Protein AF-A0A520FRP4-F1 (afdb_monomer)

Radius of gyration: 14.09 Å; Cα contacts (8 Å, |Δi|>4): 50; chains: 1; bounding box: 39×36×26 Å

pLDDT: mean 93.61, std 12.02, range [39.0, 98.62]

Nearest PDB structures (foldseek):
  6l1q-assembly1_C  TM=9.957E-01  e=1.787E-05  Acidithiobacillus ferrooxidans ATCC 23270

Foldseek 3Di:
DDDPPPPPLPVQQLPDQQDDDDPDCVLVVVVVCVVVVHDDDDDDDPPPCPVVVVNNSSNVVRHGDDDDDDD

Solvent-accessible surface area (backbone atoms only — not comparable to full-atom values): 4864 Å² total; per-residue (Å²): 139,80,82,87,66,76,66,88,52,58,89,36,43,52,88,63,88,53,89,66,81,84,90,68,62,62,68,62,54,48,51,53,32,55,76,68,69,48,90,82,86,91,85,77,68,90,89,74,46,66,70,48,49,53,51,30,49,24,33,77,68,74,35,61,56,87,85,79,88,84,130

Sequence (71 aa):
MAVDSPDALAAWRVAAEPYYRAIGDECAMFEAAYAGRLPVLLKGPTGCGKTRFVEHMAWKLGRPLVTVACN

Structure (mmCIF, N/CA/C/O backbone):
data_AF-A0A520FRP4-F1
#
_entry.id   AF-A0A520FRP4-F1
#
loop_
_atom_site.group_PDB
_atom_site.id
_atom_site.type_symbol
_atom_site.label_atom_id
_atom_site.label_alt_id
_atom_site.label_comp_id
_atom_site.label_asym_id
_atom_site.label_entity_id
_atom_site.label_seq_id
_atom_site.pdbx_PDB_ins_code
_atom_site.Cartn_x
_atom_site.Cartn_y
_atom_site.Cartn_z
_atom_site.occupancy
_atom_site.B_iso_or_equiv
_atom_site.auth_seq_id
_atom_site.auth_comp_id
_atom_site.auth_asym_id
_atom_site.auth_atom_id
_atom_site.pdbx_PDB_model_num
ATOM 1 N N . MET A 1 1 ? -27.722 -21.188 -6.786 1.00 39.00 1 MET A N 1
ATOM 2 C CA . MET A 1 1 ? -27.477 -20.503 -8.070 1.00 39.00 1 MET A CA 1
ATOM 3 C C . MET A 1 1 ? -26.511 -19.361 -7.780 1.00 39.00 1 MET A C 1
ATOM 5 O O . MET A 1 1 ? -26.948 -18.261 -7.477 1.00 39.00 1 MET A O 1
ATOM 9 N N . ALA A 1 2 ? -25.215 -19.669 -7.670 1.00 48.34 2 ALA A N 1
ATOM 10 C CA . ALA A 1 2 ? -24.201 -18.668 -7.352 1.00 48.34 2 ALA A CA 1
ATOM 11 C C . ALA A 1 2 ? -23.728 -18.046 -8.665 1.00 48.34 2 ALA A C 1
ATOM 13 O O . ALA A 1 2 ? -23.429 -18.760 -9.617 1.00 48.34 2 ALA A O 1
ATOM 14 N N . VAL A 1 3 ? -23.765 -16.721 -8.708 1.00 53.38 3 VAL A N 1
ATOM 15 C CA . VAL A 1 3 ? -23.355 -15.903 -9.841 1.00 53.38 3 VAL A CA 1
ATOM 16 C C . VAL A 1 3 ? -21.871 -16.125 -10.121 1.00 53.38 3 VAL A C 1
ATOM 18 O O . VAL A 1 3 ? -21.013 -15.657 -9.380 1.00 53.38 3 VAL A O 1
ATOM 21 N N . ASP A 1 4 ? -21.578 -16.844 -11.198 1.00 57.53 4 ASP A N 1
ATOM 22 C CA . ASP A 1 4 ? -20.260 -16.877 -11.828 1.00 57.53 4 ASP A CA 1
ATOM 23 C C . ASP A 1 4 ? -20.090 -15.553 -12.594 1.00 57.53 4 ASP A C 1
ATOM 25 O O . ASP A 1 4 ? -20.149 -15.480 -13.820 1.00 57.53 4 ASP A O 1
ATOM 29 N N . SER A 1 5 ? -20.049 -14.446 -11.847 1.00 61.72 5 SER A N 1
ATOM 30 C CA . SER A 1 5 ? -19.709 -13.144 -12.411 1.00 61.72 5 SER A CA 1
ATOM 31 C C . SER A 1 5 ? -18.190 -13.104 -12.526 1.00 61.72 5 SER A C 1
ATOM 33 O O . SER A 1 5 ? -17.524 -13.186 -11.490 1.00 61.72 5 SER A O 1
ATOM 35 N N . PRO A 1 6 ? -17.620 -12.976 -13.737 1.00 77.88 6 PRO A N 1
ATOM 36 C CA . PRO A 1 6 ? -16.176 -12.887 -13.890 1.00 77.88 6 PRO A CA 1
ATOM 37 C C . PRO A 1 6 ? -15.657 -11.714 -13.051 1.00 77.88 6 PRO A C 1
ATOM 39 O O . PRO A 1 6 ? -16.207 -10.612 -13.119 1.00 77.88 6 PRO A O 1
ATOM 42 N N . ASP A 1 7 ? -14.628 -11.957 -12.231 1.00 87.75 7 ASP A N 1
ATOM 43 C CA . ASP A 1 7 ? -13.943 -10.907 -11.472 1.00 87.75 7 ASP A CA 1
ATOM 44 C C . ASP A 1 7 ? -13.378 -9.889 -12.469 1.00 87.75 7 ASP A C 1
ATOM 46 O O . ASP A 1 7 ? -12.311 -10.086 -13.052 1.00 87.75 7 ASP A O 1
ATOM 50 N N . ALA A 1 8 ? -14.122 -8.801 -12.686 1.00 93.25 8 ALA A N 1
ATOM 51 C CA . ALA A 1 8 ? -13.790 -7.767 -13.660 1.00 93.25 8 ALA A CA 1
ATOM 52 C C . ALA A 1 8 ? -12.430 -7.112 -13.380 1.00 93.25 8 ALA A C 1
ATOM 54 O O . ALA A 1 8 ? -11.855 -6.490 -14.270 1.00 93.25 8 ALA A O 1
ATOM 55 N N . LEU A 1 9 ? -11.907 -7.260 -12.158 1.00 95.62 9 LEU A N 1
ATOM 56 C CA . LEU A 1 9 ? -10.632 -6.703 -11.734 1.00 95.62 9 LEU A CA 1
ATOM 57 C C . LEU A 1 9 ? -9.514 -7.750 -11.644 1.00 95.62 9 LEU A C 1
ATOM 59 O O . LEU A 1 9 ? -8.428 -7.428 -11.161 1.00 95.62 9 LEU A O 1
ATOM 63 N N . ALA A 1 10 ? -9.728 -8.976 -12.136 1.00 94.44 10 ALA A N 1
ATOM 64 C CA . ALA A 1 10 ? -8.732 -10.046 -12.077 1.00 94.44 10 ALA A CA 1
ATOM 65 C C . ALA A 1 10 ? -7.376 -9.629 -12.672 1.00 94.44 10 ALA A C 1
ATOM 67 O O . ALA A 1 10 ? -6.333 -9.927 -12.094 1.00 94.44 10 ALA A O 1
ATOM 68 N N . ALA A 1 11 ? -7.390 -8.867 -13.772 1.00 95.31 11 ALA A N 1
ATOM 69 C CA . ALA A 1 11 ? -6.186 -8.367 -14.437 1.00 95.31 11 ALA A CA 1
ATOM 70 C C . ALA A 1 11 ? -5.366 -7.362 -13.597 1.00 95.31 11 ALA A C 1
ATOM 72 O O . ALA A 1 11 ? -4.189 -7.161 -13.875 1.00 95.31 11 ALA A O 1
ATOM 73 N N . TRP A 1 12 ? -5.957 -6.751 -12.563 1.00 97.44 12 TRP A N 1
ATOM 74 C CA . TRP A 1 12 ? -5.293 -5.791 -11.667 1.00 97.44 12 TRP A CA 1
ATOM 75 C C . TRP A 1 12 ? -4.768 -6.430 -10.380 1.00 97.44 12 TRP A C 1
ATOM 77 O O . TRP A 1 12 ? -4.320 -5.734 -9.468 1.0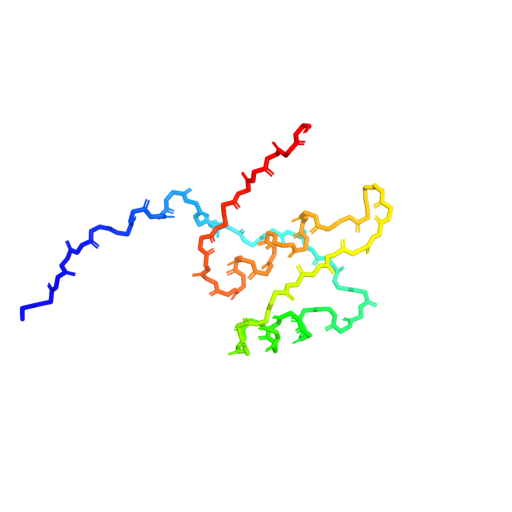0 97.44 12 TRP A O 1
ATOM 87 N N . ARG A 1 13 ? -4.838 -7.756 -10.252 1.00 97.19 13 ARG A N 1
ATOM 88 C CA . ARG A 1 13 ? -4.269 -8.454 -9.099 1.00 97.19 13 ARG A CA 1
ATOM 89 C C . ARG A 1 13 ? -2.754 -8.541 -9.237 1.00 97.19 13 ARG A C 1
ATOM 91 O O . ARG A 1 13 ? -2.227 -8.918 -10.280 1.00 97.19 13 ARG A O 1
ATOM 98 N N . VAL A 1 14 ? -2.052 -8.240 -8.150 1.00 97.19 14 VAL A N 1
ATOM 99 C CA . VAL A 1 14 ? -0.607 -8.461 -8.059 1.00 97.19 14 VAL A CA 1
ATOM 100 C C . VAL A 1 14 ? -0.383 -9.962 -7.863 1.00 97.19 14 VAL A C 1
ATOM 102 O O . VAL A 1 14 ? -0.717 -10.503 -6.814 1.00 97.19 14 VAL A O 1
ATOM 105 N N . ALA A 1 15 ? 0.104 -10.648 -8.899 1.00 95.25 15 ALA A N 1
ATOM 106 C CA . ALA A 1 15 ? 0.154 -12.112 -8.929 1.00 95.25 15 ALA A CA 1
ATOM 107 C C . ALA A 1 15 ? 1.290 -12.715 -8.085 1.00 95.25 15 ALA A C 1
ATOM 109 O O . ALA A 1 15 ? 1.112 -13.760 -7.464 1.00 95.25 15 ALA A O 1
ATOM 110 N N . ALA A 1 16 ? 2.453 -12.064 -8.066 1.00 97.19 16 ALA A N 1
ATOM 111 C CA . ALA A 1 16 ? 3.632 -12.515 -7.335 1.00 97.19 16 ALA A CA 1
ATOM 112 C C . ALA A 1 16 ? 3.964 -11.540 -6.210 1.00 97.19 16 ALA A C 1
ATOM 114 O O . ALA A 1 16 ? 3.745 -10.339 -6.363 1.00 97.19 16 ALA A O 1
ATOM 115 N N . GLU A 1 17 ? 4.523 -12.054 -5.115 1.00 97.81 17 GLU A N 1
ATOM 116 C CA . GLU A 1 17 ? 4.945 -11.227 -3.988 1.00 97.81 17 GLU A CA 1
ATOM 117 C C . GLU A 1 17 ? 5.980 -10.189 -4.445 1.00 97.81 17 GLU A C 1
ATOM 119 O O . GLU A 1 17 ? 7.087 -10.554 -4.858 1.00 97.81 17 GLU A O 1
ATOM 124 N N . PRO A 1 18 ? 5.664 -8.884 -4.391 1.00 97.56 18 PRO A N 1
ATOM 125 C CA . PRO A 1 18 ? 6.650 -7.867 -4.688 1.00 97.56 18 PRO A CA 1
ATOM 126 C C . PRO A 1 18 ? 7.580 -7.721 -3.485 1.00 97.56 18 PRO A C 1
ATOM 128 O O . PRO A 1 18 ? 7.132 -7.545 -2.350 1.00 97.56 18 PRO A O 1
ATOM 131 N N . TYR A 1 19 ? 8.892 -7.729 -3.742 1.00 97.81 19 TYR A N 1
ATOM 132 C CA . TYR A 1 19 ? 9.869 -7.429 -2.698 1.00 97.81 19 TYR A CA 1
ATOM 133 C C . TYR A 1 19 ? 9.590 -6.050 -2.089 1.00 97.81 19 TYR A C 1
ATOM 135 O O . TYR A 1 19 ? 9.618 -5.029 -2.791 1.00 97.81 19 TYR A O 1
ATOM 143 N N . TYR A 1 20 ? 9.355 -6.052 -0.782 1.00 98.25 20 TYR A N 1
ATOM 144 C CA . TYR A 1 20 ? 9.228 -4.889 0.076 1.00 98.25 20 TYR A CA 1
ATOM 145 C C . TYR A 1 20 ? 9.840 -5.231 1.434 1.00 98.25 20 TYR A C 1
ATOM 147 O O . TYR A 1 20 ? 9.605 -6.308 1.976 1.00 98.25 20 TYR A O 1
ATOM 155 N N . ARG A 1 21 ? 10.644 -4.319 1.980 1.00 97.69 21 ARG A N 1
ATOM 156 C CA . ARG A 1 21 ? 11.247 -4.473 3.303 1.00 97.69 21 ARG A CA 1
ATOM 157 C C . ARG A 1 21 ? 10.584 -3.487 4.248 1.00 97.69 21 ARG A C 1
ATOM 159 O O . ARG A 1 21 ? 10.779 -2.286 4.084 1.00 97.69 21 ARG A O 1
ATOM 166 N N . ALA A 1 22 ? 9.855 -4.009 5.228 1.00 97.56 22 ALA A N 1
ATOM 167 C CA . ALA A 1 22 ? 9.290 -3.187 6.285 1.00 97.56 22 ALA A CA 1
ATOM 168 C C . ALA A 1 22 ? 10.403 -2.538 7.127 1.00 97.56 22 ALA A C 1
ATOM 170 O O . ALA A 1 22 ? 11.440 -3.160 7.394 1.00 97.56 22 ALA A O 1
ATOM 171 N N . ILE A 1 23 ? 10.186 -1.287 7.521 1.00 96.69 23 ILE A N 1
ATOM 172 C CA . ILE A 1 23 ? 11.084 -0.487 8.367 1.00 96.69 23 ILE A CA 1
ATOM 173 C C . ILE A 1 23 ? 10.461 -0.137 9.727 1.00 96.69 23 ILE A C 1
ATOM 175 O O . ILE A 1 23 ? 11.168 0.357 10.603 1.00 96.69 23 ILE A O 1
ATOM 179 N N . GLY A 1 24 ? 9.173 -0.418 9.912 1.00 97.06 24 GLY A N 1
ATOM 180 C CA . GLY A 1 24 ? 8.430 -0.281 11.159 1.00 97.06 24 GLY A CA 1
ATOM 181 C C . GLY A 1 24 ? 7.109 -1.053 11.092 1.00 97.06 24 GLY A C 1
ATOM 182 O O . GLY A 1 24 ? 7.033 -2.129 10.495 1.00 97.06 24 GLY A O 1
ATOM 183 N N . ASP A 1 25 ? 6.062 -0.490 11.695 1.00 97.75 25 ASP A N 1
ATOM 184 C CA . ASP A 1 25 ? 4.750 -1.140 11.828 1.00 97.75 25 ASP A CA 1
ATOM 185 C C . ASP A 1 25 ? 3.794 -0.860 10.654 1.00 97.75 25 ASP A C 1
ATOM 187 O O . ASP A 1 25 ? 2.596 -1.150 10.734 1.00 97.75 25 ASP A O 1
ATOM 191 N N . GLU A 1 26 ? 4.282 -0.294 9.546 1.00 98.19 26 GLU A N 1
ATOM 192 C CA . GLU A 1 26 ? 3.435 0.195 8.455 1.00 98.19 26 GLU A CA 1
ATOM 193 C C . GLU A 1 26 ? 2.523 -0.881 7.854 1.00 98.19 26 GLU A C 1
ATOM 195 O O . GLU A 1 26 ? 1.369 -0.586 7.543 1.00 98.19 26 GLU A O 1
ATOM 200 N N . CYS A 1 27 ? 2.982 -2.134 7.749 1.00 98.25 27 CYS A N 1
ATOM 201 C CA . CYS A 1 27 ? 2.155 -3.233 7.248 1.00 98.25 27 CYS A CA 1
ATOM 202 C C . CYS A 1 27 ? 0.961 -3.508 8.175 1.00 98.25 27 CYS A C 1
ATOM 204 O O . CYS A 1 27 ? -0.173 -3.605 7.709 1.00 98.25 27 CYS A O 1
ATOM 206 N N . ALA A 1 28 ? 1.203 -3.582 9.488 1.00 98.31 28 ALA A N 1
ATOM 207 C CA . ALA A 1 28 ? 0.159 -3.829 10.481 1.00 98.31 28 ALA A CA 1
ATOM 208 C C . ALA A 1 28 ? -0.822 -2.648 10.572 1.00 98.31 28 ALA A C 1
ATOM 210 O O . ALA A 1 28 ? -2.038 -2.842 10.613 1.00 98.31 28 ALA A O 1
ATOM 211 N N . MET A 1 29 ? -0.312 -1.412 10.530 1.00 98.31 29 MET A N 1
ATOM 212 C CA . MET A 1 29 ? -1.150 -0.210 10.503 1.00 98.31 29 MET A CA 1
ATOM 213 C C . MET A 1 29 ? -2.036 -0.155 9.254 1.00 98.31 29 MET A C 1
ATOM 215 O O . MET A 1 29 ? -3.210 0.210 9.345 1.00 98.31 29 MET A O 1
ATOM 219 N N . PHE A 1 30 ? -1.503 -0.535 8.092 1.00 98.56 30 PHE A N 1
ATOM 220 C CA . PHE A 1 30 ? -2.266 -0.564 6.846 1.00 98.56 30 PHE A CA 1
ATOM 221 C C . PHE A 1 30 ? -3.343 -1.655 6.858 1.00 98.56 30 PHE A C 1
ATOM 223 O O . PHE A 1 30 ? -4.460 -1.402 6.413 1.00 98.56 30 PHE A O 1
ATOM 230 N N . GLU A 1 31 ? -3.058 -2.838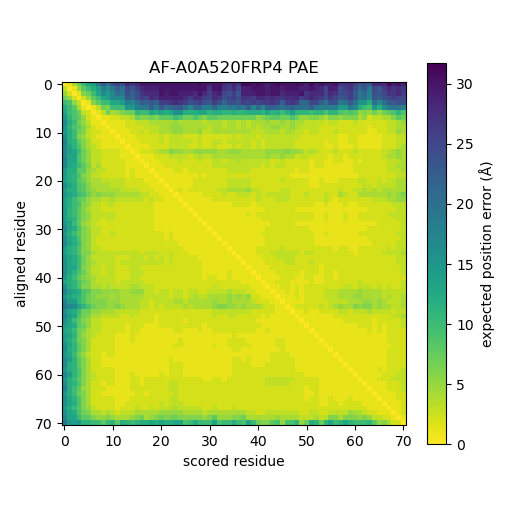 7.411 1.00 98.56 31 GLU A N 1
ATOM 231 C CA . GLU A 1 31 ? -4.061 -3.897 7.615 1.00 98.56 31 GLU A CA 1
ATOM 232 C C . GLU A 1 31 ? -5.204 -3.437 8.523 1.00 98.56 31 GLU A C 1
ATOM 234 O O . GLU A 1 31 ? -6.374 -3.631 8.185 1.00 98.56 31 GLU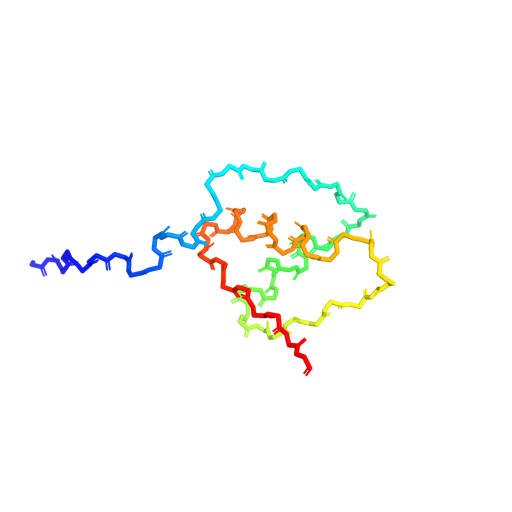 A O 1
ATOM 239 N N . ALA A 1 32 ? -4.883 -2.771 9.635 1.00 98.56 32 ALA A N 1
ATOM 240 C CA . ALA A 1 32 ? -5.883 -2.214 10.540 1.00 98.56 32 ALA A CA 1
ATOM 241 C C . ALA A 1 32 ? -6.735 -1.131 9.853 1.00 98.56 32 ALA A C 1
ATOM 243 O O . ALA A 1 32 ? -7.965 -1.146 9.955 1.00 98.56 32 ALA A O 1
ATOM 244 N N . ALA A 1 33 ? -6.103 -0.226 9.098 1.00 98.56 33 ALA A N 1
ATOM 245 C CA . ALA A 1 33 ? -6.806 0.790 8.318 1.00 98.56 33 ALA A CA 1
ATOM 246 C C . ALA A 1 33 ? -7.716 0.161 7.251 1.00 98.56 33 ALA A C 1
ATOM 248 O O . ALA A 1 33 ? -8.862 0.583 7.098 1.00 98.56 33 ALA A O 1
ATOM 249 N N . TYR A 1 34 ? -7.249 -0.885 6.562 1.00 98.38 34 TYR A N 1
ATOM 250 C CA . TYR A 1 34 ? -8.042 -1.631 5.587 1.00 98.38 34 TYR A CA 1
ATOM 251 C C . TYR A 1 34 ? -9.251 -2.319 6.236 1.00 98.38 34 TYR A C 1
ATOM 253 O O . TYR A 1 34 ? -10.369 -2.190 5.731 1.00 98.38 34 TYR A O 1
ATOM 261 N N . ALA A 1 35 ? -9.061 -2.983 7.381 1.00 98.38 35 ALA A N 1
ATOM 262 C CA . ALA A 1 35 ? -10.146 -3.603 8.142 1.00 98.38 35 ALA A CA 1
ATOM 263 C C . ALA A 1 35 ? -11.204 -2.571 8.575 1.00 98.38 35 ALA A C 1
ATOM 265 O O . ALA A 1 35 ? -12.404 -2.833 8.477 1.00 98.38 35 ALA A O 1
ATOM 266 N N . GLY A 1 36 ? -10.764 -1.374 8.976 1.00 98.44 36 GLY A N 1
ATOM 267 C CA . GLY A 1 36 ? -11.627 -0.237 9.306 1.00 98.44 36 GLY A CA 1
ATOM 268 C C . GLY A 1 36 ? -12.160 0.553 8.103 1.00 98.44 36 GLY A C 1
ATOM 269 O O . GLY A 1 36 ? -12.916 1.502 8.302 1.00 98.44 36 GLY A O 1
ATOM 270 N N . ARG A 1 37 ? -11.781 0.196 6.866 1.00 97.94 37 ARG A N 1
ATOM 271 C CA . ARG A 1 37 ? -12.087 0.938 5.623 1.00 97.94 37 ARG A CA 1
ATOM 272 C C . ARG A 1 37 ? -11.711 2.424 5.684 1.00 97.94 37 ARG A C 1
AT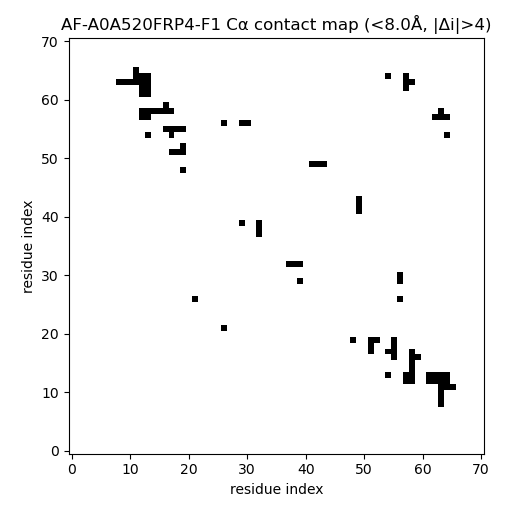OM 274 O O . ARG A 1 37 ? -12.400 3.275 5.122 1.00 97.94 37 ARG A O 1
ATOM 281 N N . LEU A 1 38 ? -10.616 2.732 6.367 1.00 98.44 38 LEU A N 1
ATOM 282 C CA . LEU A 1 38 ? -10.112 4.089 6.508 1.00 98.44 38 LEU A CA 1
ATOM 283 C C . LEU A 1 38 ? -9.280 4.48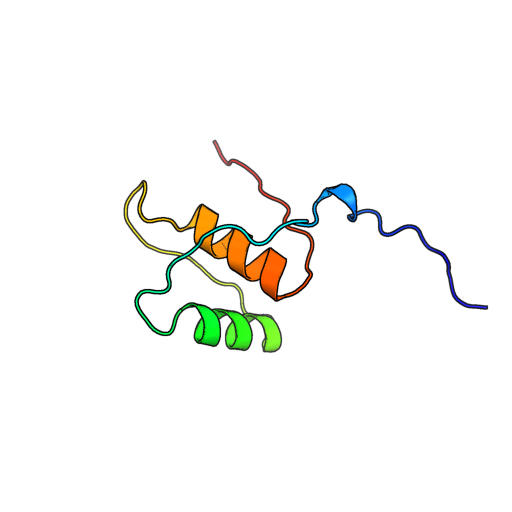0 5.275 1.00 98.44 38 LEU A C 1
ATOM 285 O O . LEU A 1 38 ? -8.435 3.693 4.839 1.00 98.44 38 LEU A O 1
ATOM 289 N N . PRO A 1 39 ? -9.466 5.690 4.716 1.00 98.06 39 PRO A N 1
ATOM 290 C CA . PRO A 1 39 ? -8.559 6.225 3.708 1.00 98.06 39 PRO A CA 1
ATOM 291 C C . PRO A 1 39 ? -7.139 6.374 4.267 1.00 98.06 39 PRO A C 1
ATOM 293 O O . PRO A 1 39 ? -6.951 6.868 5.379 1.00 98.06 39 PRO A O 1
ATOM 296 N N . VAL A 1 40 ? -6.134 5.986 3.479 1.00 97.88 40 VAL A N 1
ATOM 297 C CA . VAL A 1 40 ? -4.716 6.058 3.863 1.00 97.88 40 VAL A CA 1
ATOM 298 C C . VAL A 1 40 ? -3.977 7.040 2.957 1.00 97.88 40 VAL A C 1
ATOM 300 O O . VAL A 1 40 ? -4.043 6.937 1.734 1.00 97.88 40 VAL A O 1
ATOM 303 N N . LEU A 1 41 ? -3.226 7.965 3.562 1.00 97.75 41 LEU A N 1
ATOM 304 C CA . LEU A 1 41 ? -2.295 8.858 2.872 1.00 97.75 41 LEU A CA 1
ATOM 305 C C . LEU A 1 41 ? -0.855 8.445 3.186 1.00 97.75 41 LEU A C 1
ATOM 307 O O . LEU A 1 41 ? -0.442 8.444 4.344 1.00 97.75 41 LEU A O 1
ATOM 311 N N . LEU A 1 42 ? -0.067 8.157 2.150 1.00 96.69 42 LEU A N 1
ATOM 312 C CA . LEU A 1 42 ? 1.349 7.821 2.294 1.00 96.69 42 LEU A CA 1
ATOM 313 C C . LEU A 1 42 ? 2.223 9.054 2.072 1.00 96.69 42 LEU A C 1
ATOM 315 O O . LEU A 1 42 ? 2.264 9.614 0.975 1.00 96.69 42 LEU A O 1
ATOM 319 N N . LYS A 1 43 ? 2.972 9.448 3.102 1.00 96.56 43 LYS A N 1
ATOM 320 C CA . LYS A 1 43 ? 3.903 10.580 3.054 1.00 96.56 43 LYS A CA 1
ATOM 321 C C . LYS A 1 43 ? 5.349 10.096 3.014 1.00 96.56 43 LYS A C 1
ATOM 323 O O . LYS A 1 43 ? 5.710 9.143 3.690 1.00 96.56 43 LYS A O 1
ATOM 328 N N . GLY A 1 44 ? 6.184 10.776 2.233 1.00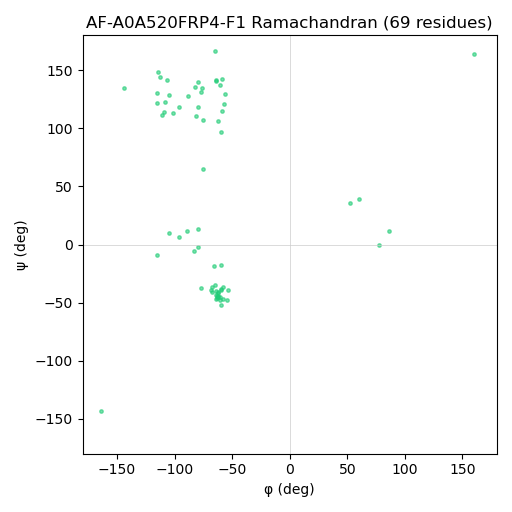 95.62 44 GLY A N 1
ATOM 329 C CA . GLY A 1 44 ? 7.624 10.520 2.163 1.00 95.62 44 GLY A CA 1
ATOM 330 C C . GLY A 1 44 ? 8.247 11.077 0.881 1.00 95.62 44 GLY A C 1
ATOM 331 O O . GLY A 1 44 ? 7.506 11.366 -0.066 1.00 95.62 44 GLY A O 1
ATOM 332 N N . PRO A 1 45 ? 9.582 11.208 0.812 1.00 97.31 45 PRO A N 1
ATOM 333 C CA . PRO A 1 45 ? 10.275 11.739 -0.362 1.00 97.31 45 PRO A CA 1
ATOM 334 C C . PRO A 1 45 ? 10.110 10.833 -1.591 1.00 97.31 45 PRO A C 1
ATOM 336 O O . PRO A 1 45 ? 9.659 9.687 -1.500 1.00 97.31 45 PRO A O 1
ATOM 339 N N . THR A 1 46 ? 10.447 11.333 -2.775 1.00 95.31 46 THR A N 1
ATOM 340 C CA . THR A 1 46 ? 10.461 10.516 -3.998 1.00 95.31 46 THR A CA 1
ATOM 341 C C . THR A 1 46 ? 11.431 9.340 -3.841 1.00 95.31 46 THR A C 1
ATOM 343 O O . THR A 1 46 ? 12.466 9.467 -3.196 1.00 95.31 46 THR A O 1
ATOM 346 N N . GLY A 1 47 ? 11.079 8.171 -4.384 1.00 94.44 47 GLY A N 1
ATOM 347 C CA . GLY A 1 47 ? 11.945 6.985 -4.348 1.00 94.44 47 GLY A CA 1
ATOM 348 C C . GLY A 1 47 ? 11.991 6.213 -3.021 1.00 94.44 47 GLY A C 1
ATOM 349 O O . GLY A 1 47 ? 12.631 5.172 -2.968 1.00 94.44 47 GLY A O 1
ATOM 350 N N . CYS A 1 48 ? 11.275 6.627 -1.968 1.00 96.19 48 CYS A N 1
ATOM 351 C CA . CYS A 1 48 ? 11.294 5.926 -0.670 1.00 96.19 48 CYS A CA 1
ATOM 352 C C . CYS A 1 48 ? 10.416 4.656 -0.591 1.00 96.19 48 CYS A C 1
ATOM 354 O O . CYS A 1 48 ? 10.124 4.179 0.499 1.00 96.19 48 CYS A O 1
ATOM 356 N N . GLY A 1 49 ? 9.932 4.136 -1.724 1.00 96.75 49 GLY A N 1
ATOM 357 C CA . GLY A 1 49 ? 9.190 2.869 -1.765 1.00 96.75 49 GLY A CA 1
ATOM 358 C C . GLY A 1 49 ? 7.678 2.934 -1.509 1.00 96.75 49 GLY A C 1
ATOM 359 O O . GLY A 1 49 ? 7.067 1.881 -1.392 1.00 96.75 49 GLY A O 1
ATOM 360 N N . LYS A 1 50 ? 7.036 4.114 -1.482 1.00 97.88 50 LYS A N 1
ATOM 361 C CA . LYS A 1 50 ? 5.570 4.239 -1.265 1.00 97.88 50 LYS A CA 1
ATOM 362 C C . LYS A 1 50 ? 4.734 3.404 -2.241 1.00 97.88 50 LYS A C 1
ATOM 364 O O . LYS A 1 50 ? 3.845 2.681 -1.815 1.00 97.88 50 LYS A O 1
ATOM 369 N N . THR A 1 51 ? 5.033 3.474 -3.539 1.00 97.50 51 THR A N 1
ATOM 370 C CA . THR A 1 51 ? 4.327 2.678 -4.558 1.00 97.50 51 THR A CA 1
ATOM 371 C C . THR A 1 51 ? 4.522 1.184 -4.313 1.00 97.50 51 THR A C 1
ATOM 373 O O . THR A 1 51 ? 3.558 0.428 -4.297 1.00 97.50 51 THR A O 1
ATOM 376 N N . ARG A 1 52 ? 5.760 0.776 -4.009 1.00 98.00 52 ARG A N 1
ATOM 377 C CA . ARG A 1 52 ? 6.107 -0.623 -3.738 1.00 98.00 52 ARG A CA 1
ATOM 378 C C . ARG A 1 52 ? 5.439 -1.163 -2.472 1.00 98.00 52 ARG A C 1
ATOM 380 O O . ARG A 1 52 ? 5.044 -2.321 -2.440 1.00 98.00 52 ARG A O 1
ATOM 387 N N . PHE A 1 53 ? 5.281 -0.318 -1.456 1.00 98.50 53 PHE A N 1
ATOM 388 C CA . PHE A 1 53 ? 4.532 -0.645 -0.248 1.00 98.50 53 PHE A CA 1
ATOM 389 C C . PHE A 1 53 ? 3.066 -0.962 -0.568 1.00 98.50 53 PHE A C 1
ATOM 391 O O . PHE A 1 53 ? 2.559 -1.995 -0.143 1.00 98.50 53 PHE A O 1
ATOM 398 N N . VAL A 1 54 ? 2.397 -0.125 -1.371 1.00 98.25 54 VAL A N 1
ATOM 399 C CA . VAL A 1 54 ? 0.999 -0.370 -1.774 1.00 98.25 54 VAL A CA 1
ATOM 400 C C . VAL A 1 54 ? 0.873 -1.645 -2.610 1.00 98.25 54 VAL A C 1
ATOM 402 O O . VAL A 1 54 ? -0.055 -2.416 -2.386 1.00 98.25 54 VAL A O 1
ATOM 405 N N . GLU A 1 55 ? 1.814 -1.910 -3.523 1.00 98.38 55 GLU A N 1
ATOM 406 C CA . GLU A 1 55 ? 1.876 -3.177 -4.274 1.00 98.38 55 GLU A CA 1
ATOM 407 C C . GLU A 1 55 ? 1.977 -4.389 -3.336 1.00 98.38 55 GLU A C 1
ATOM 409 O O . GLU A 1 55 ? 1.228 -5.355 -3.493 1.00 98.38 55 GLU A O 1
ATOM 414 N N . HIS A 1 56 ? 2.863 -4.324 -2.336 1.00 98.62 56 HIS A N 1
ATOM 415 C CA . HIS A 1 56 ? 3.032 -5.380 -1.338 1.00 98.62 56 HIS A CA 1
ATOM 416 C C . HIS A 1 56 ? 1.765 -5.604 -0.515 1.00 98.62 56 HIS A C 1
ATOM 418 O O . HIS A 1 56 ? 1.331 -6.744 -0.365 1.00 98.62 56 HIS A O 1
ATOM 424 N N . MET A 1 57 ? 1.119 -4.535 -0.049 1.00 98.62 57 MET A N 1
ATOM 425 C CA . MET A 1 57 ? -0.128 -4.653 0.707 1.00 98.62 57 MET A CA 1
ATOM 426 C C . MET A 1 57 ? -1.289 -5.165 -0.151 1.00 98.62 57 MET A C 1
ATOM 428 O O . MET A 1 57 ? -2.090 -5.961 0.333 1.00 98.62 57 MET A O 1
ATOM 432 N N . ALA A 1 58 ? -1.379 -4.772 -1.424 1.00 98.50 58 ALA A N 1
ATOM 433 C CA . ALA A 1 58 ? -2.399 -5.285 -2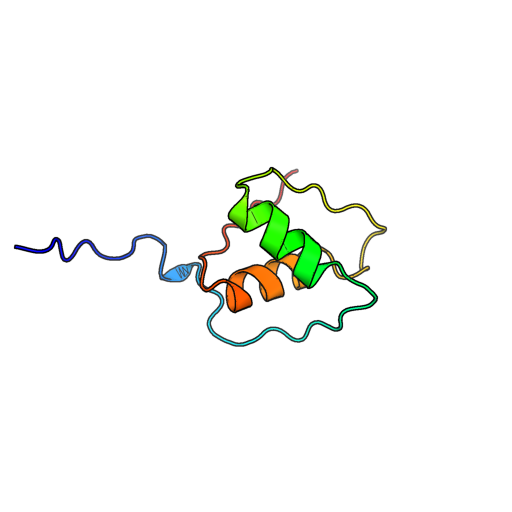.337 1.00 98.50 58 ALA A CA 1
ATOM 434 C C . ALA A 1 58 ? -2.241 -6.791 -2.590 1.00 98.50 58 ALA A C 1
ATOM 436 O O . ALA A 1 58 ? -3.230 -7.526 -2.520 1.00 98.50 58 ALA A O 1
ATOM 437 N N . TRP A 1 59 ? -1.003 -7.254 -2.810 1.00 98.62 59 TRP A N 1
ATOM 438 C CA . TRP A 1 59 ? -0.681 -8.682 -2.887 1.00 98.62 59 TRP A CA 1
ATOM 439 C C . TRP A 1 59 ? -1.046 -9.402 -1.582 1.00 98.62 59 TRP A C 1
ATOM 441 O O . TRP A 1 59 ? -1.820 -10.359 -1.607 1.00 98.62 59 TRP A O 1
ATOM 451 N N . LYS A 1 60 ? -0.570 -8.893 -0.439 1.00 98.12 60 LYS A N 1
ATOM 452 C CA . LYS A 1 60 ? -0.769 -9.500 0.885 1.00 98.12 60 LYS A CA 1
ATOM 453 C C . LYS A 1 60 ? -2.248 -9.622 1.263 1.00 98.12 60 LYS A C 1
ATOM 455 O O . LYS A 1 60 ? -2.659 -10.621 1.844 1.00 98.12 60 LYS A O 1
ATOM 460 N N . LEU A 1 61 ? -3.059 -8.624 0.911 1.00 97.75 61 LEU A N 1
ATOM 461 C CA . LEU A 1 61 ? -4.505 -8.604 1.159 1.00 97.75 61 LEU A CA 1
ATOM 462 C C . LEU A 1 61 ? -5.316 -9.357 0.089 1.00 97.75 61 LEU A C 1
ATOM 464 O O . LEU A 1 61 ? -6.539 -9.457 0.212 1.00 97.75 61 LEU A O 1
ATOM 468 N N . GLY A 1 62 ? -4.680 -9.838 -0.985 1.00 96.81 62 GLY A N 1
ATOM 469 C CA . GLY A 1 62 ? -5.364 -10.487 -2.103 1.00 96.81 62 GLY A CA 1
ATOM 470 C C . GLY A 1 62 ? -6.376 -9.566 -2.790 1.00 96.81 62 GLY A C 1
ATOM 471 O O . GLY A 1 62 ? -7.482 -9.997 -3.138 1.00 96.81 62 GLY A O 1
ATOM 472 N N . ARG A 1 63 ? -6.042 -8.281 -2.955 1.00 97.06 63 ARG A N 1
ATOM 473 C CA . ARG A 1 63 ? -6.921 -7.263 -3.554 1.00 97.06 63 ARG A CA 1
ATOM 474 C C . ARG A 1 63 ? -6.368 -6.771 -4.893 1.00 97.06 63 ARG A C 1
ATOM 476 O O . ARG A 1 63 ? -5.153 -6.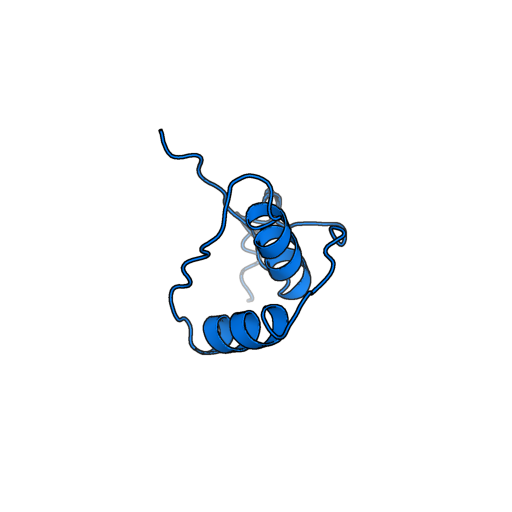660 -5.040 1.00 97.06 63 ARG A O 1
ATOM 483 N N . PRO A 1 64 ? -7.236 -6.463 -5.874 1.00 97.75 64 PRO A N 1
ATOM 484 C CA . PRO A 1 64 ? -6.792 -5.782 -7.083 1.00 97.75 64 PRO A CA 1
ATOM 485 C C . PRO A 1 64 ? -6.268 -4.380 -6.743 1.00 97.75 64 PRO A C 1
ATOM 487 O O . PRO A 1 64 ? -6.843 -3.687 -5.899 1.00 97.75 64 PRO A O 1
ATOM 490 N N . LEU A 1 65 ? -5.191 -3.966 -7.411 1.00 97.88 65 LEU A N 1
ATOM 491 C CA . LEU A 1 65 ? -4.579 -2.648 -7.282 1.00 97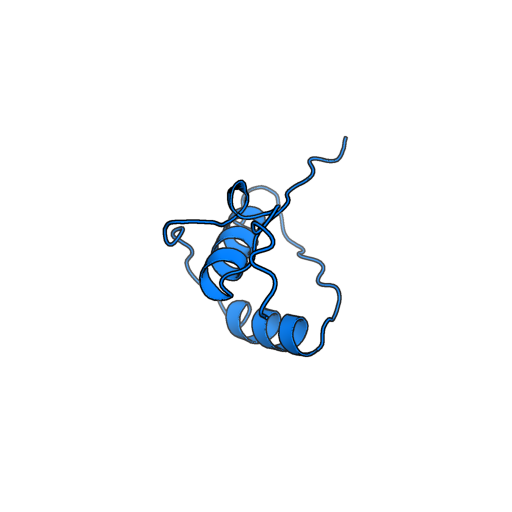.88 65 LEU A CA 1
ATOM 492 C C . LEU A 1 65 ? -4.790 -1.851 -8.569 1.00 97.88 65 LEU A C 1
ATOM 494 O O . LEU A 1 65 ? -4.205 -2.149 -9.608 1.00 97.88 65 LEU A O 1
ATOM 498 N N . VAL A 1 66 ? -5.608 -0.805 -8.485 1.00 97.50 66 VAL A N 1
ATOM 499 C CA . VAL A 1 66 ? -5.805 0.147 -9.580 1.00 97.50 66 VAL A CA 1
ATOM 500 C C . VAL A 1 66 ? -4.987 1.397 -9.283 1.00 97.50 66 VAL A C 1
ATOM 502 O O . VAL A 1 66 ? -5.277 2.124 -8.335 1.00 97.50 66 VAL A O 1
ATOM 505 N N . THR A 1 67 ? -3.968 1.648 -10.100 1.00 96.94 67 THR A N 1
ATOM 506 C CA . THR A 1 67 ? -3.085 2.811 -9.965 1.00 96.94 67 THR A CA 1
ATOM 507 C C . THR A 1 67 ? -3.427 3.843 -11.030 1.00 96.94 67 THR A C 1
ATOM 509 O O . THR A 1 67 ? -3.460 3.523 -12.216 1.00 96.94 67 THR A O 1
ATOM 512 N N . VAL A 1 68 ? -3.643 5.091 -10.616 1.00 97.69 68 VAL A N 1
ATOM 513 C CA . VAL A 1 68 ? -3.849 6.233 -11.515 1.00 97.69 68 VAL A CA 1
ATOM 514 C C . VAL A 1 68 ? -2.685 7.197 -11.328 1.00 97.69 68 VAL A C 1
ATOM 516 O O . VAL A 1 68 ? -2.431 7.658 -10.217 1.00 97.69 68 VAL A O 1
ATOM 519 N N . ALA A 1 69 ? -1.964 7.489 -12.408 1.00 95.50 69 ALA A N 1
ATOM 520 C CA . ALA A 1 69 ? -0.963 8.545 -12.414 1.00 95.50 69 ALA A CA 1
ATOM 521 C C . ALA A 1 69 ? -1.671 9.890 -12.629 1.00 95.50 69 ALA A C 1
ATOM 523 O O . ALA A 1 69 ? -2.215 10.136 -13.704 1.00 95.50 69 ALA A O 1
ATOM 524 N N . CYS A 1 70 ? -1.693 10.737 -11.601 1.00 93.81 70 CYS A N 1
ATOM 525 C CA . CYS A 1 70 ? -2.217 12.098 -11.704 1.00 93.81 70 CYS A CA 1
ATOM 526 C C . CYS A 1 70 ? -1.164 13.014 -12.343 1.00 93.81 70 CYS A C 1
ATOM 528 O O . CYS A 1 70 ? 0.022 12.884 -12.028 1.00 93.81 70 CYS A O 1
ATOM 530 N N . ASN A 1 71 ? -1.598 13.921 -13.219 1.00 88.50 71 ASN A N 1
ATOM 531 C CA . ASN A 1 71 ? -0.769 14.967 -13.823 1.00 88.50 71 ASN A CA 1
ATOM 532 C C . ASN A 1 71 ? -1.173 16.357 -13.326 1.00 88.50 71 ASN A C 1
ATOM 534 O O . ASN A 1 71 ? -2.286 16.477 -12.764 1.00 88.50 71 ASN A O 1
#

Secondary structure (DSSP, 8-state):
-------TTGGGB--S------SSSHHHHHHHHHHTT--------TTSSHHHHHHHHHHHTT-B-------

Mean predicted aligned error: 4.64 Å